Protein AF-A0A7S0IQG8-F1 (afdb_monomer_lite)

Sequence (99 aa):
GRGTDHGWGGMHWIAGGSIDGGRFFGRYPASLLSDSELMLSRGRIVPTLSWEAVWHGVAQWMGVDEAAMTRVLPNLHYFASDQLLTEADLYKPLPPPPA

pLDDT: mean 88.61, std 11.08, range [47.72, 98.0]

Secondary structure (DSSP, 8-state):
--STT-----------TTB--S---S---S-SSTTSTTEETTTEE--SS-HHHHHHHHHHHTT--HHHHHHHSTTGGGS-GGGS--HHHHBPPPPPPP-

Radius of gyration: 16.49 Å; chains: 1; bounding box: 35×26×61 Å

Foldseek 3Di:
DPPPVDDADDDDDDDDPFWPDPDDDFDDFPDQDCPTPQADPPSGGNTPADPQQACAQVCVVVVNDPVCSCVVVVCNVVDDPVRHDHVVNTGDDDDDDDD

Organism: NCBI:txid127549

Structure (mmCIF, N/CA/C/O backbone):
data_AF-A0A7S0IQG8-F1
#
_entry.id  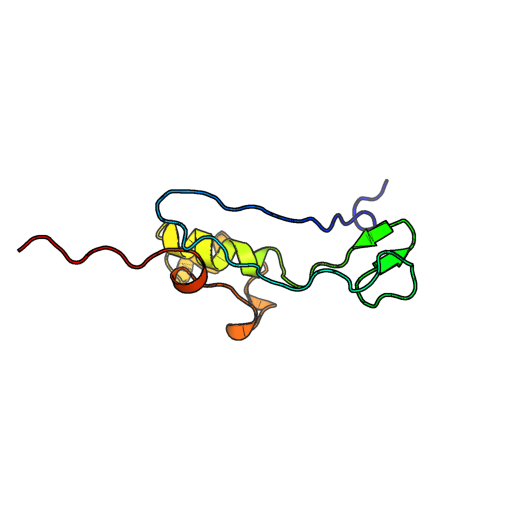 AF-A0A7S0IQG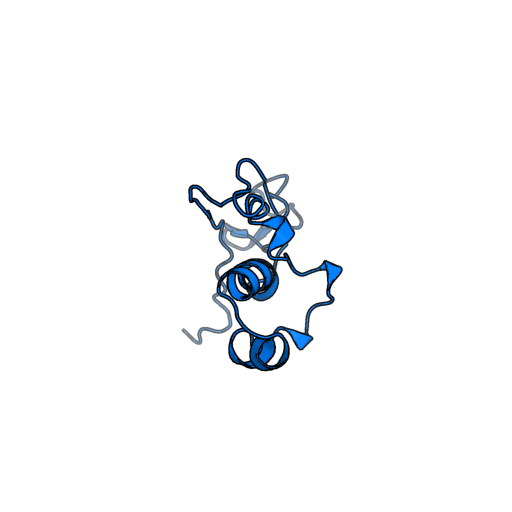8-F1
#
loop_
_atom_site.group_PDB
_atom_site.id
_atom_site.type_symbol
_atom_site.label_atom_id
_atom_site.label_alt_id
_atom_site.label_comp_id
_atom_site.label_asym_id
_atom_site.label_entity_id
_atom_site.label_seq_id
_atom_site.pdbx_PDB_ins_code
_atom_site.Cartn_x
_atom_site.Cartn_y
_atom_site.Cartn_z
_atom_site.occupancy
_atom_site.B_iso_or_equiv
_atom_site.auth_seq_id
_atom_site.auth_comp_id
_atom_site.auth_asym_id
_atom_site.auth_atom_id
_atom_site.pdbx_PDB_model_num
ATOM 1 N N . GLY A 1 1 ? -6.860 4.768 -27.430 1.00 47.72 1 GLY A N 1
ATOM 2 C CA . GLY A 1 1 ? -5.968 3.881 -26.657 1.00 47.72 1 GLY A CA 1
ATOM 3 C C . GLY A 1 1 ? -6.808 2.805 -26.009 1.00 47.72 1 GLY A C 1
ATOM 4 O O . GLY A 1 1 ? -7.907 3.122 -25.578 1.00 47.72 1 GLY A O 1
ATOM 5 N N . ARG A 1 2 ? -6.352 1.548 -26.003 1.00 51.66 2 ARG A N 1
ATOM 6 C CA . ARG A 1 2 ? -7.130 0.399 -25.497 1.00 51.66 2 ARG A CA 1
ATOM 7 C C . ARG A 1 2 ? -6.972 0.145 -23.987 1.00 51.66 2 ARG A C 1
ATOM 9 O O . ARG A 1 2 ? -7.531 -0.818 -23.487 1.00 51.66 2 ARG A O 1
ATOM 16 N N . GLY A 1 3 ? -6.288 1.029 -23.255 1.00 52.91 3 GLY A N 1
ATOM 17 C CA . GLY A 1 3 ? -6.307 1.123 -21.787 1.00 52.91 3 GLY A CA 1
ATOM 18 C C . GLY A 1 3 ? -5.514 0.045 -21.040 1.00 52.91 3 GLY A C 1
ATOM 19 O O . GLY A 1 3 ? -4.862 0.357 -20.054 1.00 52.91 3 GLY A O 1
ATOM 20 N N . THR A 1 4 ? -5.504 -1.197 -21.521 1.00 59.34 4 THR A N 1
ATOM 21 C CA . THR A 1 4 ? -4.881 -2.346 -20.836 1.00 59.34 4 THR A CA 1
ATOM 22 C C . THR A 1 4 ? -3.351 -2.371 -20.928 1.00 59.34 4 THR A C 1
ATOM 24 O O . THR A 1 4 ? -2.697 -3.007 -20.113 1.00 59.34 4 THR A O 1
ATOM 27 N N . ASP A 1 5 ? -2.762 -1.669 -21.897 1.00 58.47 5 ASP A N 1
ATOM 28 C CA . ASP A 1 5 ? -1.312 -1.575 -22.131 1.00 58.47 5 ASP A CA 1
ATOM 29 C C . ASP A 1 5 ? -0.644 -0.380 -21.418 1.00 58.47 5 ASP A C 1
ATOM 31 O O . ASP A 1 5 ? 0.576 -0.208 -21.488 1.00 58.47 5 ASP A O 1
ATOM 35 N N . HIS A 1 6 ? -1.437 0.436 -20.716 1.00 64.62 6 HIS A N 1
ATOM 36 C CA . HIS A 1 6 ? -1.003 1.656 -20.032 1.00 64.62 6 HIS A CA 1
ATOM 37 C C . HIS A 1 6 ? -1.242 1.539 -18.522 1.00 64.62 6 HIS A C 1
ATOM 39 O O . HIS A 1 6 ? -2.016 2.293 -17.935 1.00 64.62 6 HIS A O 1
ATOM 45 N N . GLY A 1 7 ? -0.583 0.562 -17.898 1.00 59.56 7 GLY A N 1
ATOM 46 C CA . GLY A 1 7 ? -0.473 0.491 -16.443 1.00 59.56 7 GLY A CA 1
ATOM 47 C C . GLY A 1 7 ? 0.491 1.553 -15.911 1.00 59.56 7 GLY A C 1
ATOM 48 O O . GLY A 1 7 ? 1.537 1.806 -16.515 1.00 59.56 7 GLY A O 1
ATOM 49 N N . TRP A 1 8 ? 0.144 2.153 -14.772 1.00 63.91 8 TRP A N 1
ATOM 50 C CA . TRP A 1 8 ? 0.969 3.129 -14.063 1.00 63.91 8 TRP A CA 1
ATOM 51 C C . TRP A 1 8 ? 1.315 2.560 -12.687 1.00 63.91 8 TRP A C 1
ATOM 53 O O . TRP A 1 8 ? 0.438 2.407 -11.842 1.00 63.91 8 TRP A O 1
ATOM 63 N N . GLY A 1 9 ? 2.584 2.209 -12.480 1.00 69.25 9 GLY A N 1
ATOM 64 C CA . GLY A 1 9 ? 3.132 1.982 -11.145 1.00 69.25 9 GLY A CA 1
ATOM 65 C C . GLY A 1 9 ? 3.475 3.321 -10.493 1.00 69.25 9 GLY A C 1
ATOM 66 O O . GLY A 1 9 ? 3.878 4.255 -11.188 1.00 69.25 9 GLY A O 1
ATOM 67 N N . GLY A 1 10 ? 3.308 3.433 -9.177 1.00 75.81 10 GLY A N 1
ATOM 68 C CA . GLY A 1 10 ? 3.535 4.682 -8.453 1.00 75.81 10 GLY A CA 1
ATOM 69 C C . GLY A 1 10 ? 4.059 4.469 -7.039 1.00 75.81 10 GLY A C 1
ATOM 70 O O . GLY A 1 10 ? 4.005 3.369 -6.495 1.00 75.81 10 GLY A O 1
ATOM 71 N N . MET A 1 11 ? 4.574 5.551 -6.457 1.00 86.31 11 MET A N 1
ATOM 72 C CA . MET A 1 11 ? 4.967 5.616 -5.051 1.00 86.31 11 MET A CA 1
ATOM 73 C C . MET A 1 11 ? 3.812 6.236 -4.263 1.00 86.31 11 MET A C 1
ATOM 75 O O . MET A 1 11 ? 3.403 7.362 -4.554 1.00 86.31 11 MET A O 1
ATOM 79 N N . HIS A 1 12 ? 3.287 5.510 -3.280 1.00 88.69 12 HIS A N 1
ATOM 80 C CA . HIS A 1 12 ? 2.206 5.984 -2.419 1.00 88.69 12 HIS A CA 1
ATOM 81 C C . HIS A 1 12 ? 2.759 6.463 -1.079 1.00 88.69 12 HIS A C 1
ATOM 83 O O . HIS A 1 12 ? 3.684 5.869 -0.530 1.00 88.69 12 HIS A O 1
ATOM 89 N N . TRP A 1 13 ? 2.160 7.525 -0.546 1.00 91.25 13 TRP A N 1
ATOM 90 C CA . TRP A 1 13 ? 2.462 8.045 0.782 1.00 91.25 13 TRP A CA 1
ATOM 91 C C . TRP A 1 13 ? 1.212 7.939 1.648 1.00 91.25 13 TRP A C 1
ATOM 93 O O . TRP A 1 13 ? 0.137 8.372 1.235 1.00 91.25 13 TRP A O 1
ATOM 103 N N . ILE A 1 14 ? 1.366 7.385 2.849 1.00 91.12 14 ILE A N 1
ATOM 104 C CA . ILE A 1 14 ? 0.321 7.334 3.873 1.00 91.12 14 ILE A CA 1
ATOM 105 C C . ILE A 1 14 ? 0.840 8.124 5.073 1.00 91.12 14 ILE A C 1
ATOM 107 O O . ILE A 1 14 ? 1.958 7.899 5.536 1.00 91.12 14 ILE A O 1
ATOM 111 N N . ALA A 1 15 ? 0.052 9.083 5.549 1.00 93.88 15 ALA A N 1
ATOM 112 C CA . ALA A 1 15 ? 0.443 9.980 6.628 1.00 93.88 15 ALA A CA 1
ATOM 113 C C . ALA A 1 15 ? -0.732 10.231 7.576 1.00 93.88 15 ALA A C 1
ATOM 115 O O . ALA A 1 15 ? -1.883 10.318 7.152 1.00 93.88 15 ALA A O 1
ATOM 116 N N . GLY A 1 16 ? -0.433 10.366 8.867 1.00 92.69 16 GLY A N 1
ATOM 117 C CA . GLY A 1 16 ? -1.419 10.613 9.915 1.00 92.69 16 GLY A CA 1
ATOM 118 C C . GLY A 1 16 ? -0.838 10.350 11.304 1.00 92.69 16 GLY A C 1
ATOM 119 O O . GLY A 1 16 ? 0.195 9.699 11.434 1.00 92.69 16 GLY A O 1
ATOM 120 N N . GLY A 1 17 ? -1.495 10.848 12.356 1.00 92.88 17 GLY A N 1
ATOM 121 C CA . GLY A 1 17 ? -1.008 10.689 13.736 1.00 92.88 17 GLY A CA 1
ATOM 122 C C . GLY A 1 17 ? -0.945 9.228 14.200 1.00 92.88 17 GLY A C 1
ATOM 123 O O . GLY A 1 17 ? -0.009 8.837 14.903 1.00 92.88 17 GLY A O 1
ATOM 124 N N . SER A 1 18 ? -1.905 8.420 13.748 1.00 93.31 18 SER A N 1
ATOM 125 C CA . SER A 1 18 ? -2.006 6.991 14.060 1.00 93.31 18 SER A CA 1
ATOM 126 C C . SER A 1 18 ? -1.136 6.101 13.171 1.00 93.31 18 SER A C 1
ATOM 128 O O . SER A 1 18 ? -1.012 4.920 13.466 1.00 93.31 18 SER A O 1
ATOM 130 N N . ILE A 1 19 ? -0.530 6.639 12.105 1.00 95.62 19 ILE A N 1
ATOM 131 C CA . ILE A 1 19 ? 0.353 5.867 11.224 1.00 95.62 19 ILE A CA 1
ATOM 132 C C . ILE A 1 19 ? 1.649 5.542 11.962 1.00 95.62 19 ILE A C 1
ATOM 134 O O . ILE A 1 19 ? 2.261 6.425 12.579 1.00 95.62 19 ILE A O 1
ATOM 138 N N . ASP A 1 20 ? 2.082 4.288 11.868 1.00 95.44 20 ASP A N 1
ATOM 139 C CA . ASP A 1 20 ? 3.421 3.860 12.266 1.00 95.44 20 ASP A CA 1
ATOM 140 C C . ASP A 1 20 ? 4.432 4.280 11.184 1.00 95.44 20 ASP A C 1
ATOM 142 O O . ASP A 1 20 ? 4.839 3.519 10.308 1.00 95.44 20 ASP A O 1
ATOM 146 N N . GLY A 1 21 ? 4.718 5.585 11.162 1.00 94.31 21 GLY A N 1
ATOM 147 C CA . GLY A 1 21 ? 5.475 6.236 10.095 1.00 94.31 21 GLY A CA 1
ATOM 148 C C . GLY A 1 21 ? 6.975 5.929 10.099 1.00 94.31 21 GLY A C 1
ATOM 149 O O . GLY A 1 21 ? 7.503 5.236 10.959 1.00 94.31 21 GLY A O 1
ATOM 150 N N . GLY A 1 22 ? 7.692 6.495 9.121 1.00 93.88 22 GLY A N 1
ATOM 151 C CA . GLY A 1 22 ? 9.142 6.286 8.969 1.00 93.88 22 GLY A CA 1
ATOM 152 C C . GLY A 1 22 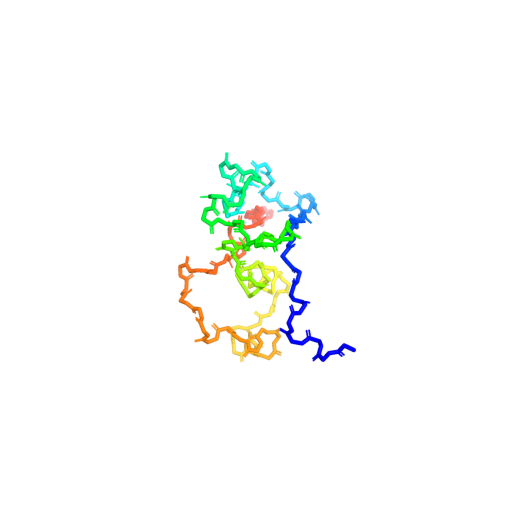? 9.517 4.928 8.368 1.00 93.88 22 GLY A C 1
ATOM 153 O O . GLY A 1 22 ? 10.693 4.569 8.338 1.00 93.88 22 GLY A O 1
ATOM 154 N N . ARG A 1 23 ? 8.526 4.185 7.871 1.00 92.94 23 ARG A N 1
ATOM 155 C CA . ARG A 1 23 ? 8.682 2.867 7.258 1.00 92.94 23 ARG A CA 1
ATOM 156 C C . ARG A 1 23 ? 8.552 2.967 5.742 1.00 92.94 23 ARG A C 1
ATOM 158 O O . ARG A 1 23 ? 7.726 3.717 5.226 1.00 92.94 23 ARG A O 1
ATOM 165 N N . PHE A 1 24 ? 9.362 2.183 5.041 1.00 92.38 24 PHE A N 1
ATOM 166 C CA . PHE A 1 24 ? 9.264 1.989 3.598 1.00 92.38 24 PHE A CA 1
ATOM 167 C C . PHE A 1 24 ? 8.798 0.565 3.329 1.00 92.38 24 PHE A C 1
ATOM 169 O O . PHE A 1 24 ? 9.373 -0.386 3.858 1.00 92.38 24 PHE A O 1
ATOM 176 N N . PHE A 1 25 ? 7.774 0.431 2.494 1.00 93.75 25 PHE A N 1
ATOM 177 C CA . PHE A 1 25 ? 7.254 -0.857 2.057 1.00 93.75 25 PHE A CA 1
ATOM 178 C C . PHE A 1 25 ? 7.535 -1.051 0.570 1.00 93.75 25 PHE A C 1
ATOM 180 O O . PHE A 1 25 ? 7.388 -0.129 -0.233 1.00 93.75 25 PHE A O 1
ATOM 187 N N . GLY A 1 26 ? 7.943 -2.266 0.210 1.00 91.81 26 GLY A N 1
ATOM 188 C CA . GLY A 1 26 ? 8.413 -2.590 -1.131 1.00 91.81 26 GLY A CA 1
ATOM 189 C C . GLY A 1 26 ? 9.882 -2.228 -1.358 1.00 91.81 26 GLY A C 1
ATOM 190 O O . GLY A 1 26 ? 10.631 -1.952 -0.421 1.00 91.81 26 GLY A O 1
ATOM 191 N N . ARG A 1 27 ? 10.316 -2.279 -2.620 1.00 90.75 27 ARG A N 1
ATOM 192 C CA . ARG A 1 27 ? 11.700 -1.995 -3.019 1.00 90.75 27 ARG A CA 1
ATOM 193 C C . ARG A 1 27 ? 11.735 -0.908 -4.082 1.00 90.75 27 ARG A C 1
ATOM 195 O O . ARG A 1 27 ? 11.003 -0.970 -5.066 1.00 90.75 27 ARG A O 1
ATOM 202 N N . TYR A 1 28 ? 12.633 0.053 -3.901 1.00 87.56 28 TYR A N 1
ATOM 203 C CA . TYR A 1 28 ? 12.965 1.017 -4.943 1.00 87.56 28 TYR A CA 1
ATOM 204 C C . TYR A 1 28 ? 13.956 0.386 -5.942 1.00 87.56 28 TYR A C 1
ATOM 206 O O . TYR A 1 28 ? 14.812 -0.397 -5.514 1.00 87.56 28 TYR A O 1
ATOM 214 N N . PRO A 1 29 ? 13.877 0.693 -7.252 1.00 88.19 29 PRO A N 1
ATOM 215 C CA . PRO A 1 29 ? 14.841 0.192 -8.228 1.00 88.19 29 PRO A CA 1
ATOM 216 C C . PRO A 1 29 ? 16.277 0.586 -7.863 1.00 88.19 29 PRO A C 1
ATOM 218 O O . PRO A 1 29 ? 16.548 1.739 -7.534 1.00 88.19 29 PRO A O 1
ATOM 221 N N . ALA A 1 30 ? 17.218 -0.354 -7.972 1.00 89.44 30 ALA A N 1
ATOM 222 C CA . ALA A 1 30 ? 18.641 -0.072 -7.745 1.00 89.44 30 ALA A CA 1
ATOM 223 C C . ALA A 1 30 ? 19.233 0.892 -8.795 1.00 89.44 30 ALA A C 1
ATOM 225 O O . ALA A 1 30 ? 20.254 1.531 -8.559 1.00 89.44 30 ALA A O 1
ATOM 226 N N . SER A 1 31 ? 18.587 0.985 -9.958 1.00 88.62 31 SER A N 1
ATOM 227 C CA . SER A 1 31 ? 18.931 1.869 -11.065 1.00 88.62 31 SER A CA 1
ATOM 228 C C . SER A 1 31 ? 17.646 2.269 -11.793 1.00 88.62 31 SER A C 1
ATOM 230 O O . SER A 1 31 ? 16.703 1.485 -11.863 1.00 88.62 31 SER A O 1
ATOM 232 N N . LEU A 1 32 ? 17.610 3.484 -12.345 1.00 86.75 32 LEU A N 1
ATOM 233 C CA . LEU A 1 32 ? 16.526 3.956 -13.222 1.00 86.75 32 LEU A CA 1
ATOM 234 C C . LEU A 1 32 ? 16.8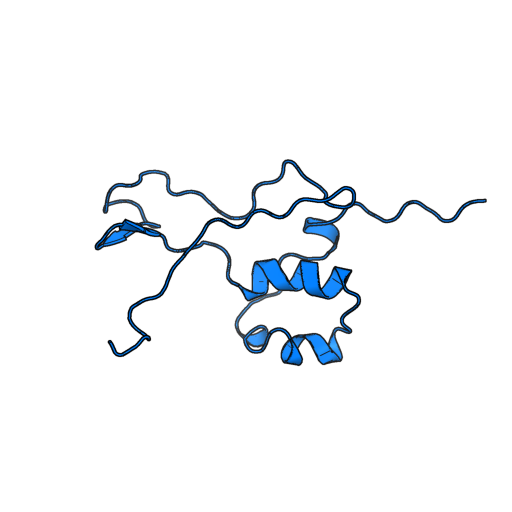32 3.711 -14.708 1.00 86.75 32 LEU A C 1
ATOM 236 O O . LEU A 1 32 ? 16.127 4.203 -15.590 1.00 86.75 32 LEU A O 1
ATOM 240 N N . LEU A 1 33 ? 17.905 2.976 -14.990 1.00 87.00 33 LEU A N 1
ATOM 241 C CA . LEU A 1 33 ? 18.231 2.509 -16.326 1.00 87.00 33 LEU A CA 1
ATOM 242 C C . LEU A 1 33 ? 17.432 1.237 -16.649 1.00 87.00 33 LEU A C 1
ATOM 244 O O . LEU A 1 33 ? 16.926 0.540 -15.770 1.00 87.00 33 LEU A O 1
ATOM 248 N N . SER A 1 34 ? 17.299 0.946 -17.942 1.00 81.94 34 SER A N 1
ATOM 249 C CA . SER A 1 34 ? 16.480 -0.160 -18.460 1.00 81.94 34 SER A CA 1
ATOM 250 C C . SER A 1 34 ? 17.018 -1.560 -18.151 1.00 81.94 34 SER A C 1
ATOM 252 O O . SER A 1 34 ? 16.389 -2.540 -18.532 1.00 81.94 34 SER A O 1
ATOM 254 N N . ASP A 1 35 ? 18.194 -1.659 -17.539 1.00 84.00 35 ASP A N 1
ATOM 255 C CA . ASP A 1 35 ? 18.823 -2.905 -17.101 1.00 84.00 35 ASP A CA 1
ATOM 256 C C . ASP A 1 35 ? 18.408 -3.317 -15.677 1.00 84.00 35 ASP A C 1
ATOM 258 O O . ASP A 1 35 ? 18.739 -4.415 -15.231 1.00 84.00 35 ASP A O 1
ATOM 262 N N . SER A 1 36 ? 17.664 -2.468 -14.960 1.00 89.25 36 SER A N 1
ATOM 263 C CA . SER A 1 36 ? 17.121 -2.803 -13.646 1.00 89.25 36 SER A CA 1
ATOM 264 C C . SER A 1 36 ? 15.882 -3.697 -13.751 1.00 89.25 36 SER A C 1
ATOM 266 O O . SER A 1 36 ? 14.981 -3.433 -14.539 1.00 89.25 36 SER A O 1
ATOM 268 N N . GLU A 1 37 ? 15.791 -4.708 -12.881 1.00 89.56 37 GLU A N 1
ATOM 269 C CA . GLU A 1 37 ? 14.672 -5.666 -12.793 1.00 89.56 37 GLU A CA 1
ATOM 270 C C . GLU A 1 37 ? 13.293 -4.991 -12.677 1.00 89.56 37 GLU A C 1
ATOM 272 O O . GLU A 1 37 ? 12.305 -5.472 -13.226 1.00 89.56 37 GLU A O 1
ATOM 277 N N . LEU A 1 38 ? 13.224 -3.862 -11.967 1.00 89.38 38 LEU A N 1
ATOM 278 C CA . LEU A 1 38 ? 11.976 -3.137 -11.719 1.00 89.38 38 LEU A CA 1
ATOM 279 C C . LEU A 1 38 ? 11.683 -2.072 -12.784 1.00 89.38 38 LEU A C 1
ATOM 281 O O . LEU A 1 38 ? 10.670 -1.380 -12.687 1.00 89.38 38 LEU A O 1
ATOM 285 N N . MET A 1 39 ? 12.550 -1.924 -13.789 1.00 87.62 39 MET A N 1
ATOM 286 C CA . MET A 1 39 ? 12.406 -0.943 -14.859 1.00 87.62 39 MET A CA 1
ATOM 287 C C . MET A 1 39 ? 11.959 -1.627 -16.151 1.00 87.62 39 MET A C 1
ATOM 289 O O . MET A 1 39 ? 12.662 -2.442 -16.739 1.00 87.62 39 MET A O 1
ATOM 293 N N . LEU A 1 40 ? 10.792 -1.235 -16.652 1.00 83.62 40 LEU A N 1
ATOM 294 C CA . LEU A 1 40 ? 10.345 -1.552 -18.003 1.00 83.62 40 LEU A CA 1
ATOM 295 C C . LEU A 1 40 ? 10.730 -0.427 -18.969 1.00 83.62 40 LEU A C 1
ATOM 297 O O . LEU A 1 40 ? 11.057 0.703 -18.593 1.00 83.62 40 LEU A O 1
ATOM 301 N N . SER A 1 41 ? 10.615 -0.712 -20.267 1.00 82.69 41 SER A N 1
ATOM 302 C CA . SER A 1 41 ? 10.837 0.289 -21.310 1.00 82.69 41 SER A CA 1
ATOM 303 C C . SER A 1 41 ? 9.932 1.515 -21.134 1.00 82.69 41 SER A C 1
ATOM 305 O O . SER A 1 41 ? 8.787 1.401 -20.683 1.00 82.69 41 SER A O 1
ATOM 307 N N . ARG A 1 42 ? 10.426 2.685 -21.563 1.00 83.00 42 ARG A N 1
ATOM 308 C CA . ARG A 1 42 ? 9.735 3.989 -21.470 1.00 83.00 42 ARG A CA 1
ATOM 309 C C . ARG A 1 42 ? 9.546 4.502 -20.032 1.00 83.00 42 ARG A C 1
ATOM 311 O O . ARG A 1 42 ? 8.561 5.177 -19.758 1.00 83.00 42 ARG A O 1
ATOM 318 N N . GLY A 1 43 ? 10.475 4.181 -19.127 1.00 80.56 43 GLY A N 1
ATOM 319 C CA . GLY A 1 43 ? 10.503 4.732 -17.764 1.00 80.56 43 GLY A CA 1
ATOM 320 C C . GLY A 1 43 ? 9.390 4.216 -16.849 1.00 80.56 43 GLY A C 1
ATOM 321 O O . GLY A 1 43 ? 9.054 4.868 -15.866 1.00 80.56 43 GLY A O 1
ATOM 322 N N . ARG A 1 44 ? 8.792 3.067 -17.177 1.00 84.19 44 ARG A N 1
ATOM 323 C CA . ARG A 1 44 ? 7.735 2.452 -16.369 1.00 84.19 44 ARG A CA 1
ATOM 324 C C . ARG A 1 44 ? 8.368 1.620 -15.263 1.00 84.19 44 ARG A C 1
ATOM 326 O O . ARG A 1 44 ? 9.172 0.743 -15.556 1.00 84.19 44 ARG A O 1
ATOM 333 N N . ILE A 1 45 ? 7.980 1.878 -14.021 1.00 86.38 45 ILE A N 1
ATOM 334 C CA . ILE A 1 45 ? 8.432 1.113 -12.857 1.00 86.38 45 ILE A CA 1
ATOM 335 C C . ILE A 1 45 ? 7.401 0.026 -12.549 1.00 86.38 45 ILE A C 1
ATOM 337 O O . ILE A 1 45 ? 6.199 0.299 -12.564 1.00 86.38 45 ILE A O 1
ATOM 341 N N . VAL A 1 46 ? 7.868 -1.187 -12.257 1.00 87.75 46 VAL A N 1
ATOM 342 C CA . VAL A 1 46 ? 7.045 -2.290 -11.744 1.00 87.75 46 VAL A CA 1
ATOM 343 C C . VAL A 1 46 ? 7.023 -2.212 -10.217 1.00 87.75 46 VAL A C 1
ATOM 345 O O . VAL A 1 46 ? 8.074 -2.363 -9.592 1.00 87.75 46 VAL A O 1
ATOM 348 N N . PRO A 1 47 ? 5.858 -1.973 -9.591 1.00 89.25 47 PRO A N 1
ATOM 349 C CA . PRO A 1 47 ? 5.741 -2.006 -8.140 1.00 89.25 47 PRO A CA 1
ATOM 350 C C . PRO A 1 47 ? 6.018 -3.408 -7.598 1.00 89.25 47 PRO A C 1
ATOM 352 O O . PRO A 1 47 ? 5.579 -4.403 -8.171 1.00 89.25 47 PRO A O 1
ATOM 355 N N . THR A 1 48 ? 6.697 -3.492 -6.457 1.00 91.50 48 THR A N 1
ATOM 356 C CA . THR A 1 48 ? 6.898 -4.769 -5.752 1.00 91.50 48 THR A CA 1
ATOM 357 C C . THR A 1 48 ? 5.745 -5.130 -4.818 1.00 91.50 48 THR A C 1
ATOM 359 O O . THR A 1 48 ? 5.766 -6.198 -4.221 1.00 91.50 48 THR A O 1
ATOM 362 N N . LEU A 1 49 ? 4.778 -4.227 -4.651 1.00 92.12 49 LEU A N 1
ATOM 363 C CA . LEU A 1 49 ? 3.553 -4.437 -3.888 1.00 92.12 49 LEU A CA 1
ATOM 364 C C . LEU A 1 49 ? 2.358 -4.210 -4.804 1.00 92.12 49 LEU A C 1
ATOM 366 O O . LEU A 1 49 ? 2.373 -3.295 -5.630 1.00 92.12 49 LEU A O 1
ATOM 370 N N . SER A 1 50 ? 1.331 -5.042 -4.653 1.00 92.06 50 SER A N 1
ATOM 371 C CA . SER A 1 50 ? 0.065 -4.856 -5.352 1.00 92.06 50 SER A CA 1
ATOM 372 C C . SER A 1 50 ? -0.773 -3.755 -4.706 1.00 92.06 50 SER A C 1
ATOM 374 O O . SER A 1 50 ? -0.493 -3.282 -3.602 1.00 92.06 50 SER A O 1
ATOM 376 N N . TRP A 1 51 ? -1.835 -3.359 -5.402 1.00 91.31 51 TRP A N 1
ATOM 377 C CA . TRP A 1 51 ? -2.839 -2.462 -4.842 1.00 91.31 51 TRP A CA 1
ATOM 378 C C . TRP A 1 51 ? -3.495 -3.079 -3.601 1.00 91.31 51 TRP A C 1
ATOM 380 O O . TRP A 1 51 ? -3.615 -2.425 -2.565 1.00 91.31 51 TRP A O 1
ATOM 390 N N . GLU A 1 52 ? -3.849 -4.360 -3.686 1.00 94.94 52 GLU A N 1
ATOM 391 C CA . GLU A 1 52 ? -4.450 -5.138 -2.607 1.00 94.94 52 GLU A CA 1
ATOM 392 C C . GLU A 1 52 ? -3.521 -5.217 -1.396 1.00 94.94 52 GLU A C 1
ATOM 394 O O . GLU A 1 52 ? -3.995 -5.074 -0.274 1.00 94.94 52 GLU A O 1
ATOM 399 N N . ALA A 1 53 ? -2.207 -5.344 -1.609 1.00 94.75 53 ALA A N 1
ATOM 400 C CA . ALA A 1 53 ? -1.238 -5.384 -0.522 1.00 94.75 53 ALA A CA 1
ATOM 401 C C . ALA A 1 53 ? -1.274 -4.127 0.348 1.00 94.75 53 ALA A C 1
ATOM 403 O O . ALA A 1 53 ? -1.256 -4.231 1.570 1.00 94.75 53 ALA A O 1
ATOM 404 N N . VAL A 1 54 ? -1.344 -2.946 -0.269 1.00 93.88 54 VAL A N 1
ATOM 405 C CA . VAL A 1 54 ? -1.371 -1.672 0.464 1.00 93.88 54 VAL A CA 1
ATOM 406 C C . VAL A 1 54 ? -2.733 -1.446 1.115 1.00 93.88 54 VAL A C 1
ATOM 408 O O . VAL A 1 54 ? -2.812 -1.063 2.281 1.00 93.88 54 VAL A O 1
ATOM 411 N N . TRP A 1 55 ? -3.814 -1.679 0.370 1.00 95.81 55 TRP A N 1
ATOM 412 C CA . TRP A 1 55 ? -5.158 -1.358 0.843 1.00 95.81 55 TRP A CA 1
ATOM 413 C C . TRP A 1 55 ? -5.733 -2.362 1.830 1.00 95.81 55 TRP A C 1
ATOM 415 O O . TRP A 1 55 ? -6.646 -1.991 2.560 1.00 95.81 55 TRP A O 1
ATOM 425 N N . HIS A 1 56 ? -5.209 -3.585 1.901 1.00 97.69 56 HIS A N 1
ATOM 426 C CA . HIS A 1 56 ? -5.655 -4.580 2.871 1.00 97.69 56 HIS A CA 1
ATOM 427 C C . HIS A 1 56 ? -5.512 -4.068 4.311 1.00 97.69 56 HIS A C 1
ATOM 429 O O . HIS A 1 56 ? -6.507 -3.983 5.029 1.00 97.69 56 HIS A O 1
ATOM 435 N N . GLY A 1 57 ? -4.324 -3.598 4.702 1.00 96.12 57 GLY A N 1
ATOM 436 C CA . GLY A 1 57 ? -4.106 -3.045 6.042 1.00 96.12 57 GLY A CA 1
ATOM 437 C C . GLY A 1 57 ? -4.915 -1.775 6.323 1.00 96.12 57 GLY A C 1
ATOM 438 O O . GLY A 1 57 ? -5.398 -1.576 7.435 1.00 96.12 57 GLY A O 1
ATOM 439 N N . VAL A 1 58 ? -5.130 -0.933 5.305 1.00 96.12 58 VAL A N 1
ATOM 440 C CA . VAL A 1 58 ? -5.985 0.262 5.421 1.00 96.12 58 VAL A CA 1
ATOM 441 C C . VAL A 1 58 ? -7.453 -0.125 5.621 1.00 96.12 58 VAL A C 1
ATOM 443 O O . VAL A 1 58 ? -8.136 0.469 6.451 1.00 96.12 58 VAL A O 1
ATOM 446 N N . ALA A 1 59 ? -7.947 -1.121 4.884 1.00 97.38 59 ALA A N 1
ATOM 447 C CA . ALA A 1 59 ? -9.318 -1.608 4.992 1.00 97.38 59 ALA A CA 1
ATOM 448 C C . ALA A 1 59 ? -9.577 -2.270 6.353 1.00 97.38 59 ALA A C 1
ATOM 450 O O . ALA A 1 59 ? -10.618 -2.012 6.957 1.00 97.38 59 ALA A O 1
ATOM 451 N N . GLN A 1 60 ? -8.613 -3.045 6.864 1.00 96.88 60 GLN A N 1
ATOM 452 C CA . GLN A 1 60 ? -8.660 -3.589 8.224 1.00 96.88 60 GLN A CA 1
ATOM 453 C C . GLN A 1 60 ? -8.799 -2.470 9.263 1.00 96.88 60 GLN A C 1
ATOM 455 O O . GLN A 1 60 ? -9.741 -2.486 10.051 1.00 96.88 60 GLN A O 1
ATOM 460 N N . TRP A 1 61 ? -7.952 -1.438 9.188 1.00 94.94 61 TRP A N 1
ATOM 461 C CA . TRP A 1 61 ? -8.024 -0.286 10.095 1.00 94.94 61 TRP A CA 1
ATOM 462 C C . TRP A 1 61 ? -9.346 0.493 9.995 1.00 94.94 61 TRP A C 1
ATOM 464 O O . TRP A 1 61 ? -9.854 1.012 10.988 1.00 94.94 61 TRP A O 1
ATOM 474 N N . MET A 1 62 ? -9.944 0.562 8.801 1.00 95.12 62 MET A N 1
ATOM 475 C CA . MET A 1 62 ? -11.280 1.142 8.604 1.00 95.12 62 MET A CA 1
ATOM 476 C C . MET A 1 62 ? -12.415 0.282 9.190 1.00 95.12 62 MET A C 1
ATOM 478 O O . MET A 1 62 ? -13.573 0.701 9.137 1.00 95.12 62 MET A O 1
ATOM 482 N N . GLY A 1 63 ? -12.109 -0.893 9.745 1.00 96.38 63 GLY A N 1
ATOM 483 C CA . GLY A 1 63 ? -13.077 -1.801 10.353 1.00 96.38 63 GLY A CA 1
ATOM 484 C C . GLY A 1 63 ? -13.834 -2.658 9.341 1.00 96.38 63 GLY A C 1
ATOM 485 O O . GLY A 1 63 ? -14.965 -3.057 9.612 1.00 96.38 63 GLY A O 1
ATOM 486 N N . VAL A 1 64 ? -13.261 -2.916 8.160 1.00 98.00 64 VAL A N 1
ATOM 487 C CA . VAL A 1 64 ? -13.863 -3.848 7.199 1.00 98.00 64 VAL A CA 1
ATOM 488 C C . VAL A 1 64 ? -13.736 -5.273 7.731 1.00 98.00 64 VAL A C 1
ATOM 490 O O . VAL A 1 64 ? -12.629 -5.773 7.919 1.00 98.00 64 VAL A O 1
ATOM 493 N N . ASP A 1 65 ? -14.874 -5.940 7.916 1.00 96.62 65 ASP A N 1
ATOM 494 C CA . ASP A 1 65 ? -14.911 -7.356 8.277 1.00 96.62 65 ASP A CA 1
ATOM 495 C C . ASP A 1 65 ? -14.227 -8.224 7.213 1.00 96.62 65 ASP A C 1
ATOM 497 O O . ASP A 1 65 ? -14.432 -8.042 6.010 1.00 96.62 65 ASP A O 1
ATOM 501 N N . GLU A 1 66 ? -13.507 -9.256 7.652 1.00 94.44 66 GLU A N 1
ATOM 502 C CA . GLU A 1 66 ? -12.794 -10.189 6.769 1.00 94.44 66 GLU A CA 1
ATOM 503 C C . GLU A 1 66 ? -13.721 -10.820 5.712 1.00 94.44 66 GLU A C 1
ATOM 505 O O . GLU A 1 66 ? -13.381 -10.927 4.534 1.00 94.44 66 GLU A O 1
ATOM 510 N N . ALA A 1 67 ? -14.959 -11.149 6.100 1.00 96.50 67 ALA A N 1
ATOM 511 C CA . ALA A 1 67 ? -15.972 -11.696 5.196 1.00 96.50 67 ALA A CA 1
ATOM 512 C C . ALA A 1 67 ? -16.386 -10.722 4.073 1.00 96.50 67 ALA A C 1
ATOM 514 O O . ALA A 1 67 ? -16.880 -11.154 3.030 1.00 96.50 67 ALA A O 1
ATOM 515 N N . ALA A 1 68 ? -16.190 -9.416 4.273 1.00 97.25 68 ALA A N 1
ATOM 516 C CA . ALA A 1 68 ? -16.457 -8.368 3.296 1.00 97.25 68 ALA A CA 1
ATOM 517 C C . ALA A 1 68 ? -15.190 -7.900 2.557 1.00 97.25 68 ALA A C 1
ATOM 519 O O . ALA A 1 68 ? -15.304 -7.116 1.611 1.00 97.25 68 ALA A O 1
ATOM 520 N N . MET A 1 69 ? -13.999 -8.384 2.926 1.00 97.38 69 MET A N 1
ATOM 521 C CA . MET A 1 69 ? -12.734 -7.891 2.374 1.00 97.38 69 MET A CA 1
ATOM 522 C C . MET A 1 69 ? -12.655 -8.074 0.853 1.00 97.38 69 MET A C 1
ATOM 524 O O . MET A 1 69 ? -12.293 -7.153 0.127 1.00 97.38 69 MET A O 1
ATOM 528 N N . THR A 1 70 ? -13.111 -9.214 0.330 1.00 96.56 70 THR A N 1
ATOM 529 C CA . THR A 1 70 ? -13.151 -9.478 -1.124 1.00 96.56 70 THR A CA 1
ATOM 530 C C . THR A 1 70 ? -14.126 -8.574 -1.884 1.00 96.56 70 THR A C 1
ATOM 532 O O . THR A 1 70 ? -14.000 -8.407 -3.095 1.00 96.56 70 THR A O 1
ATOM 535 N N . ARG A 1 71 ? -15.087 -7.937 -1.201 1.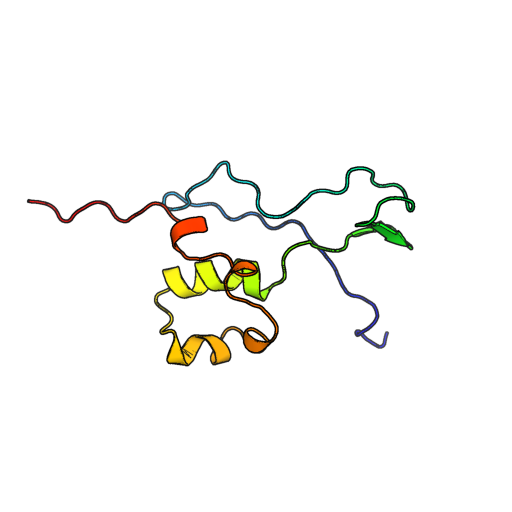00 96.94 71 ARG A N 1
A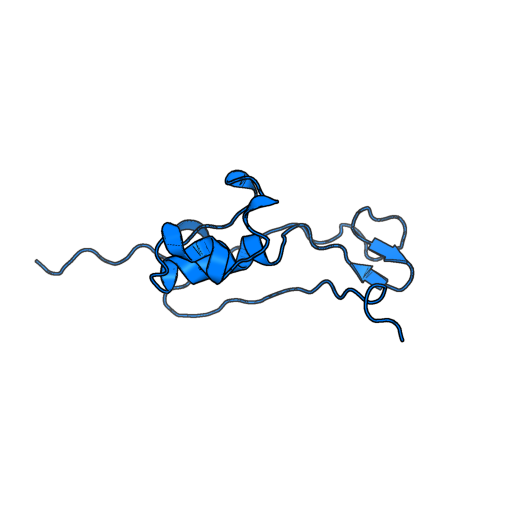TOM 536 C CA . ARG A 1 71 ? -15.979 -6.946 -1.820 1.00 96.94 71 ARG A CA 1
ATOM 537 C C . ARG A 1 71 ? -15.261 -5.620 -2.066 1.00 96.94 71 ARG A C 1
ATOM 539 O O . ARG A 1 71 ? -15.538 -4.972 -3.072 1.00 96.94 71 ARG A O 1
ATOM 546 N N . VAL A 1 72 ? -14.385 -5.207 -1.149 1.00 97.00 72 VAL A N 1
ATOM 547 C CA . VAL A 1 72 ? -13.623 -3.950 -1.257 1.00 97.00 72 VAL A CA 1
ATOM 548 C C . VAL A 1 72 ? -12.292 -4.133 -1.987 1.00 97.00 72 VAL A C 1
ATOM 550 O O . VAL A 1 72 ? -11.829 -3.201 -2.641 1.00 97.00 72 VAL A O 1
ATOM 553 N N . LEU A 1 73 ? -11.725 -5.342 -1.948 1.00 97.38 73 LEU A N 1
ATOM 554 C CA . LEU A 1 73 ? -10.511 -5.761 -2.650 1.00 97.38 73 LEU A CA 1
ATOM 555 C C . LEU A 1 73 ? -10.810 -6.985 -3.536 1.00 97.38 73 LEU A C 1
ATOM 557 O O . LEU A 1 73 ? -10.521 -8.120 -3.156 1.00 97.38 73 LEU A O 1
ATOM 561 N N . PRO A 1 74 ? -11.384 -6.789 -4.739 1.00 96.62 74 PRO A N 1
ATOM 562 C CA . PRO A 1 74 ? -11.875 -7.887 -5.580 1.00 96.62 74 PRO A CA 1
ATOM 563 C C . PRO A 1 74 ? -10.808 -8.858 -6.094 1.00 96.62 74 PRO A C 1
ATOM 565 O O . PRO A 1 74 ? -11.146 -9.954 -6.530 1.00 96.62 74 PRO A O 1
ATOM 568 N N . ASN A 1 75 ? -9.534 -8.463 -6.071 1.00 96.19 75 ASN A N 1
ATOM 569 C CA . ASN A 1 75 ? -8.414 -9.294 -6.517 1.00 96.19 75 ASN A CA 1
ATOM 570 C C . ASN A 1 75 ? -7.645 -9.924 -5.344 1.00 96.19 75 ASN A C 1
ATOM 572 O O . ASN A 1 75 ? -6.575 -10.489 -5.564 1.00 96.19 75 ASN A O 1
ATOM 576 N N . LEU A 1 76 ? -8.147 -9.817 -4.107 1.00 96.44 76 LEU A N 1
ATOM 577 C CA . LEU A 1 76 ? -7.447 -10.280 -2.903 1.00 96.44 76 LEU A CA 1
ATOM 578 C C . LEU A 1 76 ? -7.021 -11.751 -3.000 1.00 96.44 76 LEU A C 1
ATOM 580 O O . LEU A 1 76 ? -5.934 -12.110 -2.564 1.00 96.44 76 LEU A O 1
ATOM 584 N N . HIS A 1 77 ? -7.840 -12.591 -3.639 1.00 95.44 77 HIS A N 1
ATOM 585 C CA . HIS A 1 77 ? -7.586 -14.026 -3.798 1.00 95.44 77 HIS A CA 1
ATOM 586 C C . HIS A 1 77 ? -6.369 -14.367 -4.669 1.00 95.44 77 HIS A C 1
ATOM 588 O O . HIS A 1 77 ? -5.979 -15.532 -4.715 1.00 95.44 77 HIS A O 1
ATOM 594 N N . TYR A 1 78 ? -5.774 -13.398 -5.372 1.00 96.50 78 TYR A N 1
ATOM 595 C CA . TYR A 1 78 ? -4.530 -13.608 -6.119 1.00 96.50 78 TYR A CA 1
ATOM 596 C C . TYR A 1 78 ? -3.267 -13.469 -5.258 1.00 96.50 78 TYR A C 1
ATOM 598 O O . TYR A 1 78 ? -2.176 -13.735 -5.763 1.00 96.50 78 TYR A O 1
ATOM 606 N N . PHE A 1 79 ? -3.392 -13.058 -3.994 1.00 96.38 79 PHE A N 1
ATOM 607 C CA . PHE A 1 79 ? -2.259 -12.769 -3.117 1.00 96.38 79 PHE A CA 1
ATOM 608 C C . PHE A 1 79 ? -2.283 -13.657 -1.875 1.00 96.38 79 PHE A C 1
ATOM 610 O O . PHE A 1 79 ? -3.321 -13.848 -1.243 1.00 96.38 79 PHE A O 1
ATOM 617 N N . ALA A 1 80 ? -1.120 -14.198 -1.521 1.00 96.06 80 ALA A N 1
ATOM 618 C CA . ALA A 1 80 ? -0.932 -14.885 -0.252 1.00 96.06 80 ALA A CA 1
ATOM 619 C C . ALA A 1 80 ? -0.862 -13.874 0.903 1.00 96.06 80 ALA A C 1
ATOM 621 O O . ALA A 1 80 ? -0.549 -12.700 0.705 1.00 96.06 80 ALA A O 1
ATOM 622 N N . SER A 1 81 ? -1.142 -14.329 2.126 1.00 93.25 81 SER A N 1
ATOM 623 C CA . SER A 1 81 ? -1.201 -13.456 3.306 1.00 93.25 81 SER A CA 1
ATOM 624 C C . SER A 1 81 ? 0.110 -12.715 3.591 1.00 93.25 81 SER A C 1
ATOM 626 O O . SER A 1 81 ? 0.070 -11.602 4.097 1.00 93.25 81 SER A O 1
ATOM 628 N N . ASP A 1 82 ? 1.264 -13.290 3.243 1.00 95.06 82 ASP A N 1
ATOM 629 C CA . ASP A 1 82 ? 2.589 -12.668 3.394 1.00 95.06 82 ASP A CA 1
ATOM 630 C C . ASP A 1 82 ? 2.908 -11.619 2.313 1.00 95.06 82 ASP A C 1
ATOM 632 O O . ASP A 1 82 ? 3.894 -10.888 2.419 1.00 95.06 82 ASP A O 1
ATOM 636 N N . GLN A 1 83 ? 2.069 -11.515 1.281 1.00 95.69 83 GLN A N 1
ATOM 637 C CA . GLN A 1 83 ? 2.146 -10.485 0.246 1.00 95.69 83 GLN A CA 1
ATOM 638 C C . GLN A 1 83 ? 1.250 -9.281 0.557 1.00 95.69 83 GLN A C 1
ATOM 640 O O . GLN A 1 83 ? 1.232 -8.330 -0.224 1.00 95.69 83 GLN A O 1
ATOM 645 N N . LEU A 1 84 ? 0.501 -9.318 1.663 1.00 97.25 84 LEU A N 1
ATOM 646 C CA . LEU A 1 84 ? -0.446 -8.285 2.066 1.00 97.25 84 LEU A CA 1
ATOM 647 C C . LEU A 1 84 ? 0.052 -7.558 3.314 1.00 97.25 84 LEU A C 1
ATOM 649 O O . LEU A 1 84 ? 0.502 -8.189 4.265 1.00 97.25 84 LEU A O 1
ATOM 653 N N . LEU A 1 85 ? -0.064 -6.229 3.331 1.00 96.56 85 LEU A N 1
ATOM 654 C CA . LEU A 1 85 ? 0.145 -5.463 4.557 1.00 96.56 85 LEU A CA 1
ATOM 655 C C . LEU A 1 85 ? -1.098 -5.577 5.434 1.00 96.56 85 LEU A C 1
ATOM 657 O O . LEU A 1 85 ? -2.227 -5.626 4.937 1.00 96.56 85 LEU A O 1
ATOM 661 N N . THR A 1 86 ? -0.893 -5.592 6.740 1.00 96.69 86 THR A N 1
ATOM 662 C CA . THR A 1 86 ? -1.958 -5.628 7.744 1.00 96.69 86 THR A CA 1
ATOM 663 C C . THR A 1 86 ? -2.116 -4.275 8.428 1.00 96.69 86 THR A C 1
ATOM 665 O O . THR A 1 86 ? -1.277 -3.382 8.284 1.00 96.69 86 THR A O 1
ATOM 668 N N . GLU A 1 87 ? -3.188 -4.104 9.200 1.00 95.88 87 GLU A N 1
ATOM 669 C CA . GLU A 1 87 ? -3.341 -2.934 10.073 1.00 95.88 87 GLU A CA 1
ATOM 670 C C . GLU A 1 87 ? -2.102 -2.736 10.964 1.00 95.88 87 GLU A C 1
ATOM 672 O O . GLU A 1 87 ? -1.591 -1.622 11.067 1.00 95.88 87 GLU A O 1
ATOM 677 N N . ALA A 1 88 ? -1.571 -3.817 11.542 1.00 95.31 88 ALA A N 1
ATOM 678 C CA . ALA A 1 88 ? -0.405 -3.775 12.425 1.00 95.31 88 ALA A CA 1
ATOM 679 C C . ALA A 1 88 ? 0.893 -3.364 11.707 1.00 95.31 88 ALA A C 1
ATOM 681 O O . ALA A 1 88 ? 1.835 -2.891 12.345 1.00 95.31 88 ALA A O 1
ATOM 682 N N . ASP A 1 89 ? 0.959 -3.518 10.383 1.00 96.00 89 ASP A N 1
ATOM 683 C CA . ASP A 1 89 ? 2.083 -3.011 9.599 1.00 96.00 89 ASP A CA 1
ATOM 684 C C . ASP A 1 89 ? 2.009 -1.494 9.407 1.00 96.00 89 ASP A C 1
ATOM 686 O O . ASP A 1 89 ? 3.046 -0.844 9.308 1.00 96.00 89 ASP A O 1
ATOM 690 N N . LEU A 1 90 ? 0.806 -0.920 9.343 1.00 95.62 90 LEU A N 1
ATOM 691 C CA . LEU A 1 90 ? 0.599 0.473 8.935 1.00 95.62 90 LEU A CA 1
ATOM 692 C C . LEU A 1 90 ? 0.296 1.425 10.099 1.00 95.62 90 LEU A C 1
ATOM 694 O O . LEU A 1 90 ? 0.609 2.616 10.014 1.00 95.62 90 LEU A O 1
ATOM 698 N N . TYR A 1 91 ? -0.321 0.933 11.171 1.00 95.81 91 TYR A N 1
ATOM 699 C CA . TYR A 1 91 ? -0.861 1.751 12.253 1.00 95.81 91 TYR A CA 1
ATOM 700 C C . TYR A 1 91 ? -0.238 1.389 13.597 1.00 95.81 91 TYR A C 1
ATOM 702 O O . TYR A 1 91 ? 0.056 0.234 13.898 1.00 95.81 91 TYR A O 1
ATOM 710 N N . LYS A 1 92 ? -0.065 2.407 14.442 1.00 94.94 92 LYS A N 1
ATOM 711 C CA . LYS A 1 92 ? 0.333 2.216 15.836 1.00 94.94 92 LYS A CA 1
ATOM 712 C C . LYS A 1 92 ? -0.769 1.441 16.564 1.00 94.94 92 LYS A C 1
ATOM 714 O O . LYS A 1 92 ? -1.945 1.733 16.335 1.00 94.94 92 LYS A O 1
ATOM 719 N N . PRO A 1 93 ? -0.418 0.528 17.486 1.00 87.62 93 PRO A N 1
ATOM 720 C CA . PRO A 1 93 ? -1.414 -0.135 18.313 1.00 87.62 93 PRO A CA 1
ATOM 721 C C . PRO A 1 93 ? -2.229 0.903 19.087 1.00 87.62 93 PRO A C 1
ATOM 723 O O . PRO A 1 93 ? -1.697 1.931 19.526 1.00 87.62 93 PRO A O 1
ATOM 726 N N . LEU A 1 94 ? -3.523 0.630 19.257 1.00 79.75 94 LEU A N 1
ATOM 727 C CA . LEU A 1 94 ? -4.385 1.490 20.058 1.00 79.75 94 LEU A CA 1
ATOM 728 C C . LEU A 1 94 ? -3.824 1.595 21.484 1.00 79.75 94 LEU A C 1
ATOM 730 O O . LEU A 1 94 ? -3.390 0.584 22.049 1.00 79.75 94 LEU A O 1
ATOM 734 N N . PRO A 1 95 ? -3.822 2.799 22.085 1.00 77.69 95 PRO A N 1
ATOM 735 C CA . PRO A 1 95 ? -3.470 2.926 23.487 1.00 77.69 95 PRO A CA 1
ATOM 736 C C . PRO A 1 95 ? -4.433 2.076 24.331 1.00 77.69 95 PRO A C 1
ATOM 738 O O . PRO A 1 95 ? -5.609 1.947 23.975 1.00 77.69 95 PRO A O 1
ATOM 741 N N . PRO A 1 96 ? -3.956 1.490 25.442 1.00 78.75 96 PRO A N 1
ATOM 742 C CA . PRO A 1 96 ? -4.823 0.734 26.332 1.00 78.75 96 PRO A CA 1
ATOM 743 C C . PRO A 1 96 ? -5.976 1.620 26.834 1.00 78.75 96 PRO A C 1
ATOM 745 O O . PRO A 1 96 ? -5.802 2.840 26.948 1.00 78.75 96 PRO A O 1
ATOM 748 N N . PRO A 1 97 ? -7.146 1.031 27.147 1.00 80.06 97 PRO A N 1
ATOM 749 C CA . PRO A 1 97 ? -8.249 1.776 27.738 1.00 80.06 97 PRO A CA 1
ATOM 750 C C . PRO A 1 97 ? -7.783 2.516 29.002 1.00 80.06 97 PRO A C 1
ATOM 752 O O . PRO A 1 97 ? -6.939 1.986 29.731 1.00 80.06 97 PRO A O 1
ATOM 755 N N . PRO A 1 98 ? -8.305 3.723 29.281 1.00 84.06 98 PRO A N 1
ATOM 756 C CA . PRO A 1 98 ? -8.030 4.392 30.546 1.00 84.06 98 PRO A CA 1
ATOM 757 C C . PRO A 1 98 ? -8.471 3.510 31.727 1.00 84.06 98 PRO A C 1
ATOM 759 O O . PRO A 1 98 ? -9.457 2.780 31.619 1.00 84.06 98 PRO A O 1
ATOM 762 N N . ALA A 1 99 ? -7.695 3.570 32.814 1.00 76.69 99 ALA A N 1
ATOM 763 C CA . ALA A 1 99 ? -7.942 2.843 34.061 1.00 76.69 99 ALA A CA 1
ATOM 764 C C . ALA A 1 99 ? -9.196 3.333 34.798 1.00 76.69 99 ALA A C 1
ATOM 766 O O . ALA A 1 99 ? -9.508 4.543 34.691 1.00 76.69 99 ALA A O 1
#